Protein AF-S2QW49-F1 (afdb_monomer)

Radius of gyration: 15.18 Å; Cα contacts (8 Å, |Δi|>4): 343; chains: 1; bounding box: 46×29×41 Å

Mean predicted aligned error: 2.97 Å

Structure (mmCIF, N/CA/C/O backbone):
data_AF-S2QW49-F1
#
_entry.id   AF-S2QW49-F1
#
loop_
_atom_site.group_PDB
_atom_site.id
_atom_site.type_symbol
_atom_site.label_atom_id
_atom_site.label_alt_id
_atom_site.label_comp_id
_atom_site.label_asym_id
_atom_site.label_entity_id
_atom_site.label_seq_id
_atom_site.pdbx_PDB_ins_code
_atom_site.Cartn_x
_atom_site.Cartn_y
_atom_site.Cartn_z
_atom_site.occupancy
_atom_site.B_iso_or_equiv
_atom_site.auth_seq_id
_atom_site.auth_comp_id
_atom_site.auth_asym_id
_atom_site.auth_atom_id
_atom_site.pdbx_PDB_model_num
ATOM 1 N N . MET A 1 1 ? -21.012 7.847 6.345 1.00 64.69 1 MET A N 1
ATOM 2 C CA . MET A 1 1 ? -20.418 8.804 5.393 1.00 64.69 1 MET A CA 1
ATOM 3 C C . MET A 1 1 ? -19.536 8.032 4.427 1.00 64.69 1 MET A C 1
ATOM 5 O O . MET A 1 1 ? -18.546 7.463 4.869 1.00 64.69 1 MET A O 1
ATOM 9 N N . ARG A 1 2 ? -19.855 8.046 3.131 1.00 87.75 2 ARG A N 1
ATOM 10 C CA . ARG A 1 2 ? -18.996 7.476 2.088 1.00 87.75 2 ARG A CA 1
ATOM 11 C C . ARG A 1 2 ? -17.788 8.378 1.842 1.00 87.75 2 ARG A C 1
ATOM 13 O O . ARG A 1 2 ? -17.968 9.559 1.541 1.00 87.75 2 ARG A O 1
ATOM 20 N N . LYS A 1 3 ? -16.571 7.840 1.929 1.00 95.50 3 LYS A N 1
ATOM 21 C CA . LYS A 1 3 ? -15.342 8.584 1.619 1.00 95.50 3 LYS A CA 1
ATOM 22 C C . LYS A 1 3 ? -14.483 7.803 0.639 1.00 95.50 3 LYS A C 1
ATOM 24 O O . LYS A 1 3 ? -14.227 6.623 0.846 1.00 95.50 3 LYS A O 1
ATOM 29 N N . ARG A 1 4 ? -14.073 8.468 -0.439 1.00 97.44 4 ARG A N 1
ATOM 30 C CA . ARG A 1 4 ? -13.302 7.877 -1.535 1.00 97.44 4 ARG A CA 1
ATOM 31 C C . ARG A 1 4 ? -11.927 8.514 -1.606 1.00 97.44 4 ARG A C 1
ATOM 33 O O . ARG A 1 4 ? -11.822 9.736 -1.552 1.00 97.44 4 ARG A O 1
ATOM 40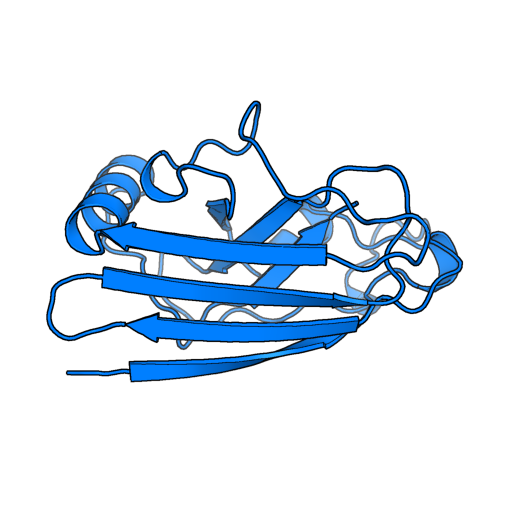 N N . TYR A 1 5 ? -10.925 7.678 -1.807 1.00 97.94 5 TYR A N 1
ATOM 41 C CA . TYR A 1 5 ? -9.536 8.054 -1.991 1.00 97.94 5 TYR A CA 1
ATOM 42 C C . TYR A 1 5 ? -9.042 7.462 -3.301 1.00 97.94 5 TYR A C 1
ATOM 44 O O . TYR A 1 5 ? -9.425 6.354 -3.687 1.00 97.94 5 TYR A O 1
ATOM 52 N N . ARG A 1 6 ? -8.206 8.231 -3.989 1.00 97.69 6 ARG A N 1
ATOM 53 C CA . ARG A 1 6 ? -7.539 7.821 -5.218 1.00 97.69 6 ARG A CA 1
ATOM 54 C C . ARG A 1 6 ? -6.079 8.202 -5.109 1.00 97.69 6 ARG A C 1
ATOM 56 O O . ARG A 1 6 ? -5.791 9.349 -4.778 1.00 97.69 6 ARG A O 1
ATOM 63 N N . ALA A 1 7 ? -5.201 7.263 -5.412 1.00 97.44 7 ALA A N 1
ATOM 64 C CA . ALA A 1 7 ? -3.773 7.503 -5.502 1.00 97.44 7 ALA A CA 1
ATOM 65 C C . ALA A 1 7 ? -3.247 6.988 -6.841 1.00 97.44 7 ALA A C 1
ATOM 67 O O . ALA A 1 7 ? -3.727 5.978 -7.362 1.00 97.44 7 ALA A O 1
ATOM 68 N N . THR A 1 8 ? -2.257 7.696 -7.373 1.00 98.00 8 THR A N 1
ATOM 69 C CA . THR A 1 8 ? -1.413 7.215 -8.466 1.00 98.00 8 THR A CA 1
ATOM 70 C C . THR A 1 8 ? -0.153 6.642 -7.838 1.00 98.00 8 THR A C 1
ATOM 72 O O . THR A 1 8 ? 0.478 7.310 -7.021 1.00 98.00 8 THR A O 1
ATOM 75 N N . LEU A 1 9 ? 0.191 5.413 -8.205 1.00 97.69 9 LEU A N 1
ATOM 76 C CA . LEU A 1 9 ? 1.393 4.724 -7.751 1.00 97.69 9 LEU A CA 1
ATOM 77 C C . LEU A 1 9 ? 2.485 4.902 -8.806 1.00 97.69 9 LEU A C 1
ATOM 79 O O . LEU A 1 9 ? 2.224 4.772 -10.005 1.00 97.69 9 LEU A O 1
ATOM 83 N N . GLN A 1 10 ? 3.694 5.213 -8.352 1.00 95.94 10 GLN A N 1
ATOM 84 C CA . GLN A 1 10 ? 4.872 5.438 -9.184 1.00 95.94 10 GLN A CA 1
ATOM 85 C C . GLN A 1 10 ? 6.054 4.663 -8.609 1.00 95.94 10 GLN A C 1
ATOM 87 O O . GLN A 1 10 ? 6.112 4.435 -7.402 1.00 95.94 10 GLN A O 1
ATOM 92 N N . ALA A 1 11 ? 6.989 4.273 -9.467 1.00 95.00 11 ALA A N 1
ATOM 93 C CA . ALA A 1 11 ? 8.177 3.558 -9.038 1.00 95.00 11 ALA A CA 1
ATOM 94 C C . ALA A 1 11 ? 9.073 4.422 -8.134 1.00 95.00 11 ALA A C 1
ATOM 96 O O . ALA A 1 11 ? 9.302 5.600 -8.421 1.00 95.00 11 ALA A O 1
ATOM 97 N N . LEU A 1 12 ? 9.575 3.804 -7.061 1.00 94.69 12 LEU A N 1
ATOM 98 C CA . LEU A 1 12 ? 10.562 4.382 -6.145 1.00 94.69 12 LEU A CA 1
ATOM 99 C C . LEU A 1 12 ? 11.992 3.949 -6.505 1.00 94.69 12 LEU A C 1
ATOM 101 O O . LEU A 1 12 ? 12.886 4.785 -6.530 1.00 94.69 12 LEU A O 1
ATOM 105 N N . ASN A 1 13 ? 12.167 2.670 -6.852 1.00 93.75 13 ASN A N 1
ATOM 106 C CA . ASN A 1 13 ? 13.459 2.028 -7.120 1.00 93.75 13 ASN A CA 1
ATOM 107 C C . ASN A 1 13 ? 13.578 1.558 -8.590 1.00 93.75 13 ASN A C 1
ATOM 109 O O . ASN A 1 13 ? 14.037 0.444 -8.849 1.00 93.75 13 ASN A O 1
ATOM 113 N N . ASP A 1 14 ? 13.107 2.357 -9.563 1.00 89.88 14 ASP A N 1
ATOM 114 C CA . ASP A 1 14 ? 13.000 1.942 -10.978 1.00 89.88 14 ASP A CA 1
ATOM 115 C C . ASP A 1 14 ? 14.335 1.545 -11.618 1.00 89.88 14 ASP A C 1
ATOM 117 O O . ASP A 1 14 ? 14.374 0.604 -12.417 1.00 89.88 14 ASP A O 1
ATOM 121 N N . ASP A 1 15 ? 15.420 2.213 -11.232 1.00 85.88 15 ASP A N 1
ATOM 122 C CA . ASP A 1 15 ? 16.774 1.892 -11.690 1.00 85.88 15 ASP A CA 1
ATOM 123 C C . ASP A 1 15 ? 17.217 0.477 -11.274 1.00 85.88 15 ASP A C 1
ATOM 125 O O . ASP A 1 15 ? 17.864 -0.218 -12.059 1.00 85.88 15 ASP A O 1
ATOM 129 N N . CYS A 1 16 ? 16.825 0.014 -10.080 1.00 86.00 16 CYS A N 1
ATOM 130 C CA . CYS A 1 16 ? 17.169 -1.318 -9.573 1.00 86.00 16 CYS A CA 1
ATOM 131 C C . CYS A 1 16 ? 16.321 -2.420 -10.229 1.00 86.00 16 CYS A C 1
ATOM 133 O O . CYS A 1 16 ? 16.849 -3.433 -10.689 1.00 86.00 16 CYS A O 1
ATOM 135 N N . ILE A 1 17 ? 15.006 -2.208 -10.339 1.00 81.81 17 ILE A N 1
ATOM 136 C CA . ILE A 1 17 ? 14.079 -3.218 -10.883 1.00 81.81 17 ILE A CA 1
ATOM 137 C C . ILE A 1 17 ? 14.100 -3.297 -12.421 1.00 81.81 17 ILE A C 1
ATOM 139 O O . ILE A 1 17 ? 13.512 -4.207 -13.009 1.00 81.81 17 ILE A O 1
ATOM 143 N N . GLY A 1 18 ? 14.729 -2.330 -13.103 1.00 85.75 18 GLY A N 1
ATOM 144 C CA . GLY A 1 18 ? 14.820 -2.273 -14.569 1.00 85.75 1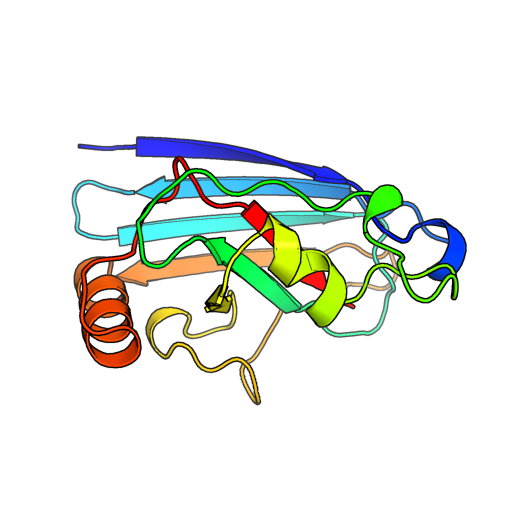8 GLY A CA 1
ATOM 145 C C . GLY A 1 18 ? 13.469 -2.093 -15.278 1.00 85.75 18 GLY A C 1
ATOM 146 O O . GLY A 1 18 ? 13.358 -2.288 -16.491 1.00 85.75 18 GLY A O 1
ATOM 147 N N . ARG A 1 19 ? 12.426 -1.735 -14.525 1.00 87.81 19 ARG A N 1
ATOM 148 C CA . ARG A 1 19 ? 11.048 -1.533 -14.980 1.00 87.81 19 ARG A CA 1
ATOM 149 C C . ARG A 1 19 ? 10.473 -0.271 -14.346 1.00 87.81 19 ARG A C 1
ATOM 151 O O . ARG A 1 19 ? 10.840 0.122 -13.248 1.00 87.81 19 ARG A O 1
ATOM 158 N N . LYS A 1 20 ? 9.516 0.357 -15.029 1.00 93.31 20 LYS A N 1
ATOM 159 C CA . LYS A 1 20 ? 8.801 1.538 -14.519 1.00 93.31 20 LYS A CA 1
ATOM 160 C C . LYS A 1 20 ? 7.410 1.138 -14.042 1.00 93.31 20 LYS A C 1
ATOM 162 O O . LYS A 1 20 ? 6.413 1.390 -14.731 1.00 93.31 20 LYS A O 1
ATOM 167 N N . ALA A 1 21 ? 7.378 0.470 -12.890 1.00 95.88 21 ALA A N 1
ATOM 168 C CA . ALA A 1 21 ? 6.142 0.093 -12.221 1.00 95.88 21 ALA A CA 1
ATOM 169 C C . ALA A 1 21 ? 5.280 1.334 -11.949 1.00 95.88 21 ALA A C 1
ATOM 171 O O . ALA A 1 21 ? 5.774 2.385 -11.535 1.00 95.88 21 ALA A O 1
ATOM 172 N N . HIS A 1 22 ? 3.986 1.228 -12.222 1.00 97.56 22 HIS A N 1
ATOM 173 C CA . HIS A 1 22 ? 3.027 2.297 -11.963 1.00 97.56 22 HIS A CA 1
ATOM 174 C C . HIS A 1 22 ? 1.629 1.717 -11.792 1.00 97.56 22 HIS A C 1
ATOM 176 O O . HIS A 1 22 ? 1.366 0.580 -12.184 1.00 97.56 22 HIS A O 1
ATOM 182 N N . GLY A 1 23 ? 0.714 2.503 -11.234 1.00 98.19 23 GLY A N 1
ATOM 183 C CA . GLY A 1 23 ? -0.628 2.005 -10.987 1.00 98.19 23 GLY A CA 1
ATOM 184 C C . GLY A 1 23 ? -1.595 3.006 -10.392 1.00 98.19 23 GLY A C 1
ATOM 185 O O . GLY A 1 23 ? -1.320 4.202 -10.280 1.00 98.19 23 GLY A O 1
ATOM 186 N N . PHE A 1 24 ? -2.747 2.481 -9.997 1.00 98.56 24 PHE A N 1
ATOM 187 C CA . PHE A 1 24 ? -3.830 3.245 -9.397 1.00 98.56 24 PHE A CA 1
ATOM 188 C C . PHE A 1 24 ? -4.393 2.495 -8.200 1.00 98.56 24 PHE A C 1
ATOM 190 O O . PHE A 1 24 ? -4.784 1.335 -8.322 1.00 98.56 24 PHE A O 1
ATOM 197 N N . ALA A 1 25 ? -4.521 3.183 -7.069 1.00 98.50 25 ALA A N 1
ATOM 198 C CA . ALA A 1 25 ? -5.227 2.677 -5.902 1.00 98.50 25 ALA A CA 1
ATOM 199 C C . ALA A 1 25 ? -6.532 3.451 -5.708 1.00 98.50 25 ALA A C 1
ATOM 201 O O . ALA A 1 25 ? -6.551 4.682 -5.670 1.00 98.50 25 ALA A O 1
ATOM 202 N N . ASN A 1 26 ? -7.634 2.722 -5.572 1.00 98.38 26 ASN A N 1
ATOM 203 C CA . ASN A 1 26 ? -8.945 3.248 -5.226 1.00 98.38 26 ASN A CA 1
ATOM 204 C C . ASN A 1 26 ? -9.372 2.630 -3.897 1.00 98.38 26 ASN A C 1
ATOM 206 O O . ASN A 1 26 ? -9.505 1.411 -3.792 1.00 98.38 26 ASN A O 1
ATOM 210 N N . LEU A 1 27 ? -9.596 3.478 -2.896 1.00 98.31 27 LEU A N 1
ATOM 211 C CA . LEU A 1 27 ? -10.085 3.064 -1.587 1.00 98.31 27 LEU A CA 1
ATOM 212 C C . LEU A 1 27 ? -11.407 3.761 -1.306 1.00 98.31 27 LEU A C 1
ATOM 214 O O . LEU A 1 27 ? -11.558 4.962 -1.538 1.00 98.31 27 LEU A O 1
ATOM 218 N N . GLU A 1 28 ? -12.369 3.020 -0.780 1.00 97.81 28 GLU A N 1
ATOM 219 C CA . GLU A 1 28 ? -13.674 3.555 -0.437 1.00 97.81 28 GLU A CA 1
ATOM 220 C C . GLU A 1 28 ? -14.134 3.034 0.918 1.00 97.81 28 GLU A C 1
ATOM 222 O O . GLU A 1 28 ? -14.395 1.846 1.078 1.00 97.81 28 GLU A O 1
ATOM 227 N N . VAL A 1 29 ? -14.280 3.951 1.874 1.00 96.75 29 VAL A N 1
ATOM 228 C CA . VAL A 1 29 ? -14.998 3.690 3.121 1.00 96.75 29 VAL A CA 1
ATOM 229 C C . VAL A 1 29 ? -16.483 3.875 2.839 1.00 96.75 29 VAL A C 1
ATOM 231 O O . VAL A 1 29 ? -16.907 4.960 2.424 1.00 96.75 29 VAL A O 1
ATOM 234 N N . THR A 1 30 ? -17.259 2.820 3.033 1.00 95.19 30 THR A N 1
ATOM 235 C CA . THR A 1 30 ? -18.696 2.769 2.762 1.00 95.19 30 THR A CA 1
ATOM 236 C C . THR A 1 30 ? -19.519 2.929 4.040 1.00 95.19 30 THR A C 1
ATOM 238 O O . THR A 1 30 ? -19.005 2.864 5.155 1.00 95.19 30 THR A O 1
ATOM 241 N N . ASP A 1 31 ? -20.821 3.176 3.883 1.00 93.06 31 ASP A N 1
ATOM 242 C CA . ASP A 1 31 ? -21.735 3.366 5.018 1.00 93.06 31 ASP A CA 1
ATOM 243 C C . ASP A 1 31 ? -22.062 2.055 5.756 1.00 93.06 31 ASP A C 1
ATOM 245 O O . ASP A 1 31 ? -22.474 2.088 6.911 1.00 93.06 31 ASP A O 1
ATOM 249 N N . ASP A 1 32 ? -21.858 0.909 5.106 1.00 95.06 32 ASP A N 1
ATOM 250 C CA . ASP A 1 32 ? -22.099 -0.443 5.620 1.00 95.06 32 ASP A CA 1
ATOM 251 C C . ASP A 1 32 ? -20.849 -1.064 6.273 1.00 95.06 32 ASP A C 1
ATOM 253 O O . ASP A 1 32 ? -20.606 -2.262 6.143 1.00 95.06 32 ASP A O 1
ATOM 257 N N . ASP A 1 33 ? -20.062 -0.230 6.964 1.00 95.81 33 ASP A N 1
ATOM 258 C CA . ASP A 1 33 ? -18.874 -0.621 7.738 1.00 95.81 33 ASP A CA 1
ATOM 259 C C . ASP A 1 33 ? -17.825 -1.404 6.930 1.00 95.81 33 ASP A C 1
ATOM 261 O O . ASP A 1 33 ? -17.244 -2.384 7.398 1.00 95.81 33 ASP A O 1
ATOM 265 N N . ALA A 1 34 ? -17.556 -0.973 5.696 1.00 97.06 34 ALA A N 1
ATOM 266 C CA . ALA A 1 34 ? -16.544 -1.611 4.868 1.00 97.06 34 ALA A CA 1
ATOM 267 C C . ALA A 1 34 ? -15.549 -0.635 4.247 1.00 97.06 34 ALA A C 1
ATOM 269 O O . ALA A 1 34 ? -15.839 0.528 3.971 1.00 97.06 34 ALA A O 1
ATOM 270 N N . LEU A 1 35 ? -14.350 -1.159 4.016 1.00 97.88 35 LEU A N 1
ATOM 271 C CA . LEU A 1 35 ? -13.314 -0.571 3.192 1.00 97.88 35 LEU A CA 1
ATOM 272 C C . LEU A 1 35 ? -13.190 -1.423 1.932 1.00 97.88 35 LEU A C 1
ATOM 274 O O . LEU A 1 35 ? -12.742 -2.568 1.982 1.00 97.88 35 LEU A O 1
ATOM 278 N N . GLN A 1 36 ? -13.611 -0.867 0.802 1.00 98.12 36 GLN A N 1
ATOM 279 C CA . GLN A 1 36 ? -13.386 -1.461 -0.510 1.00 98.12 36 GLN A CA 1
ATOM 280 C C . GLN A 1 36 ? -12.050 -0.963 -1.043 1.00 98.12 36 GLN A C 1
ATOM 282 O O . GLN A 1 36 ? -11.821 0.245 -1.101 1.00 98.12 36 GLN A O 1
ATOM 287 N N . ILE A 1 37 ? -11.184 -1.888 -1.436 1.00 98.44 37 ILE A N 1
ATOM 288 C CA . ILE A 1 37 ? -9.850 -1.594 -1.948 1.00 98.44 37 ILE A CA 1
ATOM 289 C C . ILE A 1 37 ? -9.742 -2.208 -3.331 1.00 98.44 37 ILE A C 1
ATOM 291 O O . ILE A 1 37 ? -10.068 -3.381 -3.518 1.00 98.44 37 ILE A O 1
ATOM 295 N N . ARG A 1 38 ? -9.268 -1.420 -4.291 1.00 98.56 38 ARG A N 1
ATOM 296 C CA . ARG A 1 38 ? -8.856 -1.911 -5.600 1.00 98.56 38 ARG A CA 1
ATOM 297 C C . ARG A 1 38 ? -7.559 -1.243 -6.019 1.00 98.56 38 ARG A C 1
ATOM 299 O O . ARG A 1 38 ? -7.509 -0.016 -6.090 1.00 98.56 38 ARG A O 1
ATOM 306 N N . ILE A 1 39 ? -6.551 -2.048 -6.318 1.00 98.62 39 ILE A N 1
ATOM 307 C CA . ILE A 1 39 ? -5.254 -1.599 -6.818 1.00 98.62 39 ILE A CA 1
ATOM 308 C C . ILE A 1 39 ? -5.023 -2.265 -8.167 1.00 98.62 39 ILE A C 1
ATOM 310 O O . ILE A 1 39 ? -5.220 -3.470 -8.303 1.00 98.62 39 ILE A O 1
ATOM 314 N N . GLU A 1 40 ? -4.631 -1.473 -9.154 1.00 98.62 40 GLU A N 1
ATOM 315 C CA . GLU A 1 40 ? -4.153 -1.949 -10.449 1.00 98.62 40 GLU A CA 1
ATOM 316 C C . GLU A 1 40 ? -2.700 -1.547 -10.588 1.00 98.62 40 GLU A C 1
ATOM 318 O O . GLU A 1 40 ? -2.387 -0.365 -10.429 1.00 98.62 40 GLU A O 1
ATOM 323 N N . MET A 1 41 ? -1.846 -2.508 -10.910 1.00 98.38 41 MET A N 1
ATOM 324 C CA . MET A 1 41 ? -0.432 -2.268 -11.155 1.00 98.38 41 MET A CA 1
ATOM 325 C C . MET A 1 41 ? -0.046 -2.762 -12.537 1.00 98.38 41 MET A C 1
ATOM 327 O O . MET A 1 41 ? -0.580 -3.752 -13.031 1.00 98.38 41 MET A O 1
ATOM 331 N N . PHE A 1 42 ? 0.888 -2.047 -13.149 1.00 97.88 42 PHE A N 1
ATOM 332 C CA . PHE A 1 42 ? 1.383 -2.264 -14.499 1.00 97.88 42 PHE A CA 1
ATOM 333 C C . PHE A 1 42 ? 2.907 -2.201 -14.491 1.00 97.88 42 PHE A C 1
ATOM 335 O O . PHE A 1 42 ? 3.498 -1.466 -13.695 1.00 97.88 42 PHE A O 1
ATOM 342 N N . ASN A 1 43 ? 3.541 -2.910 -15.428 1.00 96.19 43 ASN A N 1
ATOM 343 C CA . ASN A 1 43 ? 4.997 -2.949 -15.589 1.00 96.19 43 ASN A CA 1
ATOM 344 C C . ASN A 1 43 ? 5.749 -3.329 -14.301 1.00 96.19 43 ASN A C 1
ATOM 346 O O . ASN A 1 43 ? 6.872 -2.877 -14.083 1.00 96.19 43 ASN A O 1
ATOM 350 N N . THR A 1 44 ? 5.141 -4.141 -13.443 1.00 96.00 44 THR A N 1
ATOM 351 C CA . THR A 1 44 ? 5.822 -4.716 -12.276 1.00 96.00 44 THR A CA 1
ATOM 352 C C . THR A 1 44 ? 6.699 -5.898 -12.700 1.00 96.00 44 THR A C 1
ATOM 354 O O . THR A 1 44 ? 6.535 -6.402 -13.819 1.00 96.00 44 THR A O 1
ATOM 357 N N . PRO A 1 45 ? 7.688 -6.321 -11.899 1.00 93.81 45 PRO A N 1
ATOM 358 C CA . PRO A 1 45 ? 8.341 -7.615 -12.088 1.00 93.81 45 PRO A CA 1
ATOM 359 C C . PRO A 1 45 ? 7.315 -8.757 -12.222 1.00 93.81 45 PRO A C 1
ATOM 361 O O . PRO A 1 45 ? 6.384 -8.859 -11.425 1.00 93.81 45 PRO A O 1
ATOM 364 N N . ALA A 1 46 ? 7.447 -9.565 -13.277 1.00 94.00 46 ALA A N 1
ATOM 365 C CA . ALA A 1 46 ? 6.564 -10.706 -13.543 1.00 94.00 46 ALA A CA 1
ATOM 366 C C . ALA A 1 46 ? 6.957 -11.922 -12.687 1.00 94.00 46 ALA A C 1
ATOM 368 O O . ALA A 1 46 ? 8.071 -11.961 -12.162 1.00 94.00 46 ALA A O 1
ATOM 369 N N . ASP A 1 47 ? 6.064 -12.911 -12.587 1.00 88.12 47 ASP A N 1
ATOM 370 C CA . ASP A 1 47 ? 6.304 -14.208 -11.927 1.00 88.12 47 ASP A CA 1
ATOM 371 C C . ASP A 1 47 ? 6.721 -14.097 -10.449 1.00 88.12 47 ASP A C 1
ATOM 373 O O . ASP A 1 47 ? 7.459 -14.931 -9.914 1.00 88.12 47 ASP A O 1
ATOM 377 N N .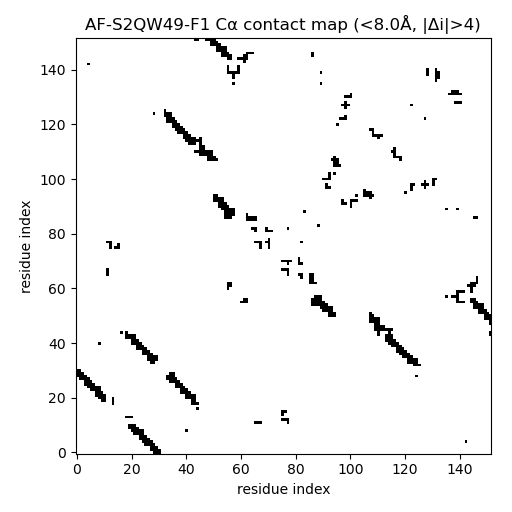 MET A 1 48 ? 6.273 -13.032 -9.778 1.00 90.81 48 MET A N 1
ATOM 378 C CA . MET A 1 48 ? 6.492 -12.850 -8.352 1.00 90.81 48 MET A CA 1
ATOM 379 C C . MET A 1 48 ? 5.347 -12.131 -7.653 1.00 90.81 48 MET A C 1
ATOM 381 O O . MET A 1 48 ? 4.522 -11.433 -8.249 1.00 90.81 48 MET A O 1
ATOM 385 N N . THR A 1 49 ? 5.296 -12.367 -6.349 1.00 93.25 49 THR A N 1
ATOM 386 C CA . THR A 1 49 ? 4.309 -11.802 -5.443 1.00 93.25 49 THR A CA 1
ATOM 387 C C . THR A 1 49 ? 4.612 -10.336 -5.149 1.00 93.25 49 THR A C 1
ATOM 389 O O . THR A 1 49 ? 5.748 -10.006 -4.825 1.00 93.25 49 THR A O 1
ATOM 392 N N . HIS A 1 50 ? 3.575 -9.496 -5.189 1.00 95.19 50 HIS A N 1
ATOM 393 C CA . HIS A 1 50 ? 3.664 -8.065 -4.898 1.00 95.19 50 HIS A CA 1
ATOM 394 C C . HIS A 1 50 ? 2.942 -7.721 -3.598 1.00 95.19 50 HIS A C 1
ATOM 396 O O . HIS A 1 50 ? 1.709 -7.755 -3.524 1.00 95.19 50 HIS A O 1
ATOM 402 N N . MET A 1 51 ? 3.707 -7.391 -2.564 1.00 95.50 51 MET A N 1
ATOM 403 C CA . MET A 1 51 ? 3.201 -7.029 -1.247 1.00 95.50 51 MET A CA 1
ATOM 404 C C . MET A 1 51 ? 2.843 -5.547 -1.207 1.00 95.50 51 MET A C 1
ATOM 406 O O . MET A 1 51 ? 3.712 -4.690 -1.237 1.00 95.50 51 MET A O 1
ATOM 410 N N . ALA A 1 52 ? 1.554 -5.230 -1.103 1.00 96.06 52 ALA A N 1
ATOM 411 C CA . ALA A 1 52 ? 1.116 -3.859 -0.870 1.00 96.06 52 ALA A CA 1
ATOM 412 C C . ALA A 1 52 ? 0.847 -3.619 0.620 1.00 96.06 52 ALA A C 1
ATOM 414 O O . ALA A 1 52 ? 0.264 -4.470 1.299 1.00 96.06 52 ALA A O 1
ATOM 415 N N . VAL A 1 53 ? 1.226 -2.445 1.123 1.00 96.38 53 VAL A N 1
ATOM 416 C CA . VAL A 1 53 ? 1.034 -2.052 2.526 1.00 96.38 53 VAL A CA 1
ATOM 417 C C . VAL A 1 53 ? 0.555 -0.606 2.590 1.00 96.38 53 VAL A C 1
ATOM 419 O O . VAL A 1 53 ? 1.061 0.259 1.876 1.00 96.38 53 VAL A O 1
ATOM 422 N N . LEU A 1 54 ? -0.447 -0.333 3.432 1.00 97.12 54 LEU A N 1
ATOM 423 C CA . LEU A 1 54 ? -0.753 1.036 3.852 1.00 97.12 54 LEU A CA 1
ATOM 424 C C . LEU A 1 54 ? 0.070 1.382 5.084 1.00 97.12 54 LEU A C 1
ATOM 426 O O . LEU A 1 54 ? 0.029 0.648 6.075 1.00 97.12 54 LEU A O 1
ATOM 430 N N . GLU A 1 55 ? 0.714 2.540 5.043 1.00 96.75 55 GLU A N 1
ATOM 431 C CA . GLU A 1 55 ? 1.548 3.034 6.128 1.00 96.75 55 GLU A CA 1
ATOM 432 C C . GLU A 1 55 ? 1.038 4.342 6.711 1.00 96.75 55 GLU A C 1
ATOM 434 O O . GLU A 1 55 ? 0.499 5.195 6.004 1.00 96.75 55 GLU A O 1
ATOM 439 N N . GLY A 1 56 ? 1.206 4.500 8.021 1.00 96.62 56 GLY A N 1
ATOM 440 C CA . GLY A 1 56 ? 0.828 5.711 8.731 1.00 96.62 56 GLY A CA 1
ATOM 441 C C . GLY A 1 56 ? 1.510 5.870 10.087 1.00 96.62 56 GLY A C 1
ATOM 442 O O . GLY A 1 56 ? 2.428 5.142 10.471 1.00 96.62 56 GLY A O 1
ATOM 443 N N . SER A 1 57 ? 1.021 6.839 10.859 1.00 95.69 57 SER A N 1
ATOM 444 C CA . SER A 1 57 ? 1.579 7.193 12.166 1.00 95.69 57 SER A CA 1
ATOM 445 C C . SER A 1 57 ? 0.659 6.823 13.327 1.00 95.69 57 SER A C 1
ATOM 447 O O . SER A 1 57 ? -0.556 7.023 13.271 1.00 95.69 57 SER A O 1
ATOM 449 N N . VAL A 1 58 ? 1.256 6.398 14.447 1.00 95.69 58 VAL A N 1
ATOM 450 C CA . VAL A 1 58 ? 0.545 6.155 15.715 1.00 95.69 58 VAL A CA 1
ATOM 451 C C . VAL A 1 58 ? -0.120 7.415 16.279 1.00 95.69 58 VAL A C 1
ATOM 453 O O . VAL A 1 58 ? -1.081 7.324 17.037 1.00 95.69 58 VAL A O 1
ATOM 456 N N . THR A 1 59 ? 0.356 8.603 15.895 1.00 93.88 59 THR A N 1
ATOM 457 C CA . THR A 1 59 ? -0.234 9.893 16.291 1.00 93.88 59 THR A CA 1
ATOM 458 C C . THR A 1 59 ? -1.288 10.396 15.305 1.00 93.88 59 THR A C 1
ATOM 460 O O . THR A 1 59 ? -1.824 11.488 15.490 1.00 93.88 59 THR A O 1
ATOM 463 N N . LYS A 1 60 ? -1.568 9.635 14.236 1.00 93.31 60 LYS A N 1
ATOM 464 C CA . LYS A 1 60 ? -2.363 10.045 13.067 1.00 93.31 60 LYS A CA 1
ATOM 465 C C . LYS A 1 60 ? -1.835 11.282 12.336 1.00 93.31 60 LYS A C 1
ATOM 467 O O . LYS A 1 60 ? -2.569 11.837 11.518 1.00 93.31 60 LYS A O 1
ATOM 472 N N . ALA A 1 61 ? -0.614 11.739 12.618 1.00 95.12 61 ALA A N 1
ATOM 473 C CA . ALA A 1 61 ? 0.005 12.822 11.861 1.00 95.12 61 ALA A CA 1
ATOM 474 C C . ALA A 1 61 ? 0.189 12.411 10.385 1.00 95.12 61 ALA A C 1
ATOM 476 O O . ALA A 1 61 ? 0.405 11.224 10.133 1.00 95.12 61 ALA A O 1
ATOM 477 N N . PRO A 1 62 ? 0.102 13.357 9.428 1.00 96.69 62 PRO A N 1
ATOM 478 C CA . PRO A 1 62 ? 0.464 13.102 8.038 1.00 96.69 62 PRO A CA 1
ATOM 479 C C . PRO A 1 62 ? 1.868 12.519 7.941 1.00 96.69 62 PRO A C 1
ATOM 481 O O . PRO A 1 62 ? 2.798 13.038 8.563 1.00 96.69 62 PRO A O 1
ATOM 484 N N . VAL A 1 63 ? 1.998 11.460 7.156 1.00 97.19 63 VAL A N 1
ATOM 485 C CA . VAL A 1 63 ? 3.282 10.860 6.802 1.00 97.19 63 VAL A CA 1
ATOM 486 C C . VAL A 1 63 ? 3.628 11.219 5.358 1.00 9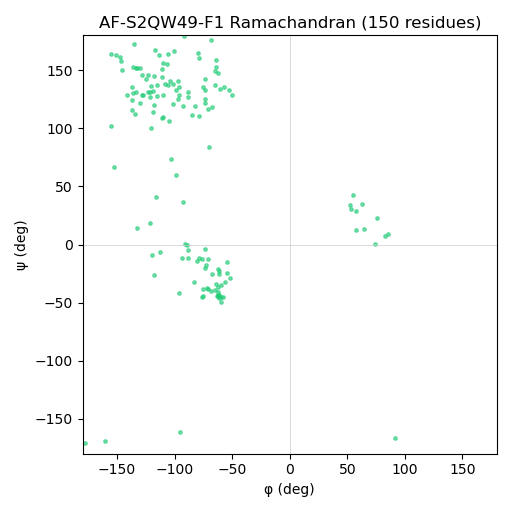7.19 63 VAL A C 1
ATOM 488 O O . VAL A 1 63 ? 2.771 11.699 4.610 1.00 97.19 63 VAL A O 1
ATOM 491 N N . ALA A 1 64 ? 4.888 11.050 4.973 1.00 97.12 64 ALA A N 1
ATOM 492 C CA . ALA A 1 64 ? 5.365 11.383 3.638 1.00 97.12 64 ALA A CA 1
ATOM 493 C C . ALA A 1 64 ? 5.719 10.124 2.844 1.00 97.12 64 ALA A C 1
ATOM 495 O O . ALA A 1 64 ? 6.101 9.099 3.404 1.00 97.12 64 ALA A O 1
ATOM 496 N N . VAL A 1 65 ? 5.585 10.226 1.522 1.00 95.94 65 VAL A N 1
ATOM 497 C CA . VAL A 1 65 ? 6.079 9.210 0.590 1.00 95.94 65 VAL A CA 1
ATOM 498 C C . VAL A 1 65 ? 7.599 9.326 0.543 1.00 95.94 65 VAL A C 1
ATOM 500 O O . VAL A 1 65 ? 8.127 10.435 0.416 1.00 95.94 65 VAL A O 1
ATOM 503 N N . ALA A 1 66 ? 8.290 8.198 0.648 1.00 97.12 66 ALA A N 1
ATOM 504 C CA . ALA A 1 66 ? 9.730 8.139 0.510 1.00 97.12 66 ALA A CA 1
ATOM 505 C C . ALA A 1 66 ? 10.163 8.536 -0.904 1.00 97.12 66 ALA A C 1
ATOM 507 O O . ALA A 1 66 ? 9.435 8.416 -1.890 1.00 97.12 66 ALA A O 1
ATOM 508 N N . THR A 1 67 ? 11.376 9.053 -0.986 1.00 96.31 67 THR A N 1
ATOM 509 C CA . THR A 1 67 ? 12.027 9.479 -2.221 1.00 96.31 67 THR A CA 1
ATOM 510 C C . THR A 1 67 ? 13.458 8.966 -2.209 1.00 96.31 67 THR A C 1
ATOM 512 O O . THR A 1 67 ? 13.943 8.541 -1.166 1.00 96.31 67 THR A O 1
ATOM 515 N N . ALA A 1 68 ? 14.186 9.114 -3.315 1.00 94.56 68 ALA A N 1
ATOM 516 C CA . ALA A 1 68 ? 15.616 8.797 -3.362 1.00 94.56 68 ALA A CA 1
ATOM 517 C C . ALA A 1 68 ? 16.462 9.523 -2.287 1.00 94.56 68 ALA A C 1
ATOM 519 O O . ALA A 1 68 ? 17.586 9.128 -2.020 1.00 94.56 68 ALA A O 1
ATOM 520 N N . ALA A 1 69 ? 15.943 10.573 -1.633 1.00 96.38 69 ALA A N 1
ATOM 521 C CA . ALA A 1 69 ? 16.617 11.204 -0.496 1.00 96.38 69 ALA A CA 1
ATOM 522 C C . ALA A 1 69 ? 16.626 10.341 0.784 1.00 96.38 69 ALA A C 1
ATOM 524 O O . ALA A 1 69 ? 17.303 10.701 1.746 1.00 96.38 69 ALA A O 1
ATOM 525 N N . GLN A 1 70 ? 15.833 9.267 0.828 1.00 97.44 70 GLN A N 1
ATOM 526 C CA . GLN A 1 70 ? 15.788 8.317 1.939 1.00 97.44 70 GLN A CA 1
ATOM 527 C C . GLN A 1 70 ? 16.812 7.182 1.798 1.00 97.44 70 GLN A C 1
ATOM 529 O O . GLN A 1 70 ? 17.052 6.542 2.813 1.00 97.44 70 GLN A O 1
ATOM 534 N N . ASP A 1 71 ? 17.454 7.016 0.633 1.00 96.56 71 ASP A N 1
ATOM 535 C CA . ASP A 1 71 ? 18.596 6.107 0.428 1.00 96.56 71 ASP A CA 1
ATOM 536 C C . ASP A 1 71 ? 19.833 6.656 1.168 1.00 96.56 71 ASP A C 1
ATOM 538 O O . ASP A 1 71 ? 20.644 7.431 0.643 1.00 96.56 71 ASP A O 1
ATOM 542 N N . VAL A 1 72 ? 19.903 6.341 2.461 1.00 96.94 72 VAL A N 1
ATOM 543 C CA . VAL A 1 72 ? 20.926 6.804 3.405 1.00 96.94 72 VAL A CA 1
ATOM 544 C C . VAL A 1 72 ? 22.170 5.934 3.305 1.00 96.94 72 VAL A C 1
ATOM 546 O O . VAL A 1 72 ? 23.275 6.426 3.551 1.00 96.94 72 VAL A O 1
ATOM 549 N N . ASN A 1 73 ? 22.001 4.648 2.997 1.00 96.62 73 ASN A N 1
ATOM 550 C CA . ASN A 1 73 ? 23.116 3.717 2.868 1.00 96.62 73 ASN A CA 1
ATOM 551 C C . ASN A 1 73 ? 23.829 3.833 1.495 1.00 96.62 73 ASN A C 1
ATOM 553 O O . ASN A 1 73 ? 24.978 3.395 1.374 1.00 96.62 73 ASN A O 1
ATOM 557 N N . HIS A 1 74 ? 23.201 4.513 0.528 1.00 95.56 74 HIS A N 1
ATOM 558 C CA . HIS A 1 74 ? 23.673 4.770 -0.831 1.00 95.56 74 HIS A CA 1
ATOM 559 C C . HIS A 1 74 ? 23.870 3.506 -1.678 1.00 95.56 74 HIS A C 1
ATOM 561 O O . HIS A 1 74 ? 24.800 3.444 -2.492 1.00 95.56 74 HIS A O 1
ATOM 567 N N . ASP A 1 75 ? 23.021 2.498 -1.491 1.00 95.25 75 ASP A N 1
ATOM 568 C CA . ASP A 1 75 ? 23.017 1.271 -2.291 1.00 95.25 75 ASP A CA 1
ATOM 569 C C . ASP A 1 75 ? 22.132 1.362 -3.549 1.00 95.25 75 ASP A C 1
ATOM 571 O O . ASP A 1 75 ? 22.178 0.469 -4.402 1.00 95.25 75 ASP A O 1
ATOM 575 N N . GLY A 1 76 ? 21.413 2.478 -3.721 1.00 93.75 76 GLY A N 1
ATOM 576 C CA . GLY A 1 76 ? 20.532 2.732 -4.856 1.00 93.75 76 GLY A CA 1
ATOM 577 C C . GLY A 1 76 ? 19.120 2.168 -4.688 1.00 93.75 76 GLY A C 1
ATOM 578 O O . GLY A 1 76 ? 18.360 2.165 -5.662 1.00 93.75 76 GLY A O 1
ATOM 579 N N . VAL A 1 77 ? 18.761 1.687 -3.497 1.00 95.00 77 VAL A N 1
ATOM 580 C CA . VAL A 1 77 ? 17.445 1.143 -3.164 1.00 95.00 77 VAL A CA 1
ATOM 581 C C . VAL A 1 77 ? 16.947 1.796 -1.883 1.00 95.00 77 VAL A C 1
ATOM 583 O O . VAL A 1 77 ? 17.545 1.653 -0.831 1.00 95.00 77 VAL A O 1
ATOM 586 N N . VAL A 1 78 ? 15.790 2.453 -1.949 1.00 96.56 78 VAL A N 1
ATOM 587 C CA . 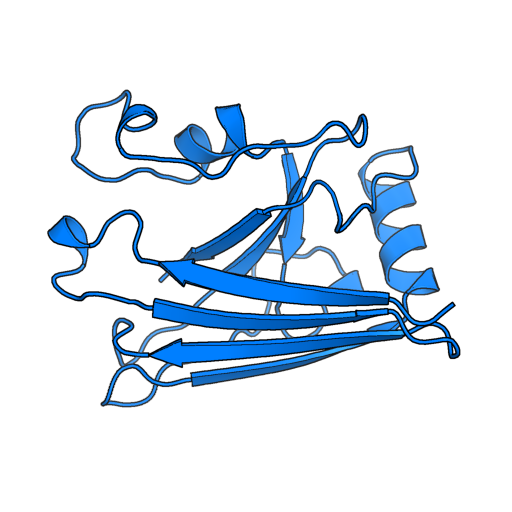VAL A 1 78 ? 15.075 2.848 -0.732 1.00 96.56 78 VAL A CA 1
ATOM 588 C C . VAL A 1 78 ? 14.335 1.627 -0.197 1.00 96.56 78 VAL A C 1
ATOM 590 O O . VAL A 1 78 ? 13.381 1.166 -0.835 1.00 96.56 78 VAL A O 1
ATOM 593 N N . ASP A 1 79 ? 14.787 1.102 0.939 1.00 94.25 79 ASP A N 1
ATOM 594 C CA . ASP A 1 79 ? 14.183 -0.052 1.615 1.00 94.25 79 ASP A CA 1
ATOM 595 C C . ASP A 1 79 ? 13.121 0.338 2.668 1.00 94.25 79 ASP A C 1
ATOM 597 O O . ASP A 1 79 ? 12.819 1.516 2.878 1.00 94.25 79 ASP A O 1
ATOM 601 N N . GLU A 1 80 ? 12.517 -0.664 3.319 1.00 92.06 80 GLU A N 1
ATOM 602 C CA . GLU A 1 80 ? 11.501 -0.471 4.366 1.00 92.06 80 GLU A CA 1
ATOM 603 C C . GLU A 1 80 ? 12.048 0.346 5.551 1.00 92.06 80 GLU A C 1
ATOM 605 O O . GLU A 1 80 ? 11.407 1.304 5.984 1.00 92.06 80 GLU A O 1
ATOM 610 N N . GLU A 1 81 ? 13.254 0.044 6.048 1.00 93.75 81 GLU A N 1
ATOM 611 C CA . GLU A 1 81 ? 13.842 0.748 7.199 1.00 93.75 81 GLU A CA 1
ATOM 612 C C . GLU A 1 81 ? 14.093 2.232 6.882 1.00 93.75 81 GLU A C 1
ATOM 614 O O . GLU A 1 81 ? 13.973 3.115 7.744 1.00 93.75 81 GLU A O 1
ATOM 619 N N . GLU A 1 82 ? 14.435 2.529 5.635 1.00 96.81 82 GLU A N 1
ATOM 620 C CA . GLU A 1 82 ? 14.617 3.880 5.132 1.00 96.81 82 GLU A CA 1
ATOM 621 C C . GLU A 1 82 ? 13.297 4.615 4.891 1.00 96.81 82 GLU A C 1
ATOM 623 O O . GLU A 1 82 ? 13.162 5.773 5.313 1.00 96.81 82 GLU A O 1
ATOM 628 N N . ALA A 1 83 ? 12.312 3.953 4.281 1.00 96.12 83 ALA A N 1
ATOM 629 C CA . ALA A 1 83 ? 10.987 4.509 4.032 1.00 96.12 83 ALA A CA 1
ATOM 630 C C . ALA A 1 83 ? 10.248 4.838 5.340 1.00 96.12 83 ALA A C 1
ATOM 632 O O . ALA A 1 83 ? 9.741 5.957 5.493 1.00 96.12 83 ALA A O 1
ATOM 633 N N . GLU A 1 84 ? 10.288 3.934 6.326 1.00 94.12 84 GLU A N 1
ATOM 634 C CA . GLU A 1 84 ? 9.639 4.063 7.640 1.00 94.12 84 GLU A CA 1
ATOM 635 C C . GLU A 1 8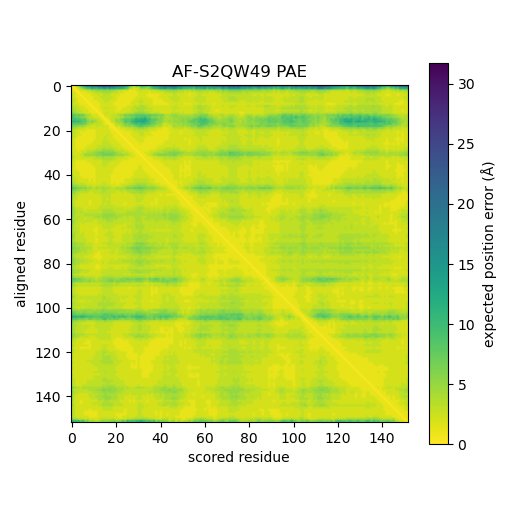4 ? 9.972 5.380 8.364 1.00 94.12 84 GLU A C 1
ATOM 637 O O . GLU A 1 84 ? 9.174 5.903 9.154 1.00 94.12 84 GLU A O 1
ATOM 642 N N . LYS A 1 85 ? 11.159 5.951 8.109 1.00 94.94 85 LYS A N 1
ATOM 643 C CA . LYS A 1 85 ? 11.602 7.222 8.712 1.00 94.94 85 LYS A CA 1
ATOM 644 C C . LYS A 1 85 ? 10.693 8.390 8.340 1.00 94.94 85 LYS A C 1
ATOM 646 O O . LYS A 1 85 ? 10.640 9.372 9.085 1.00 94.94 85 LYS A O 1
ATOM 651 N N . VAL A 1 86 ? 9.997 8.297 7.207 1.00 96.75 86 VAL A N 1
ATOM 652 C CA . VAL A 1 86 ? 9.085 9.333 6.710 1.00 96.75 86 VAL A CA 1
ATOM 653 C C . VAL A 1 86 ? 7.634 8.866 6.597 1.00 96.75 86 VAL A C 1
ATOM 655 O O . VAL A 1 86 ? 6.739 9.703 6.735 1.00 96.75 86 VAL A O 1
ATOM 658 N N . SER A 1 87 ? 7.383 7.567 6.411 1.00 95.38 87 SER A N 1
ATOM 659 C CA . SER A 1 87 ? 6.039 6.988 6.267 1.00 95.38 87 SER A CA 1
ATOM 660 C C . SER A 1 87 ? 5.421 6.472 7.575 1.00 95.38 87 SER A C 1
ATOM 662 O O . SER A 1 87 ? 4.211 6.253 7.642 1.00 95.38 87 SER A O 1
ATOM 664 N N . GLY A 1 88 ? 6.205 6.367 8.652 1.00 92.44 88 GLY A N 1
ATOM 665 C CA . GLY A 1 88 ? 5.733 5.910 9.959 1.00 92.44 88 GLY A CA 1
ATOM 666 C C . GLY A 1 88 ? 5.870 4.397 10.162 1.00 92.44 88 GLY A C 1
ATOM 667 O O . GLY A 1 88 ? 6.605 3.730 9.456 1.00 92.44 88 GLY A O 1
ATOM 668 N N . LYS A 1 89 ? 5.216 3.864 11.207 1.00 92.75 89 LYS A N 1
ATOM 669 C CA . LYS A 1 89 ? 5.347 2.453 11.658 1.00 92.75 89 LYS A CA 1
ATOM 670 C C . LYS A 1 89 ? 3.999 1.763 11.912 1.00 92.75 89 LYS A C 1
ATOM 672 O O . LYS A 1 89 ? 3.914 0.749 12.616 1.00 92.75 89 LYS A O 1
ATOM 677 N N . VAL A 1 90 ? 2.906 2.365 11.446 1.00 95.00 90 VAL A N 1
ATOM 678 C CA . VAL A 1 90 ? 1.591 1.715 11.430 1.00 95.00 90 VAL A CA 1
ATOM 679 C C . VAL A 1 90 ? 1.434 1.040 10.085 1.00 95.00 90 VAL A C 1
ATOM 681 O O . VAL A 1 90 ? 1.421 1.745 9.089 1.00 95.00 90 VAL A O 1
ATOM 684 N N . PHE A 1 91 ? 1.263 -0.279 10.070 1.00 94.81 91 PHE A N 1
ATOM 685 C CA . PHE A 1 91 ? 1.187 -1.076 8.849 1.00 94.81 91 PHE A CA 1
ATOM 686 C C . PHE A 1 91 ? -0.165 -1.772 8.750 1.00 94.81 91 PHE A C 1
ATOM 688 O O . PHE A 1 91 ? -0.614 -2.419 9.701 1.00 94.81 91 PHE A O 1
ATOM 695 N N . VAL A 1 92 ? -0.799 -1.674 7.584 1.00 97.12 92 VAL A N 1
ATOM 696 C CA . VAL A 1 92 ? -1.931 -2.521 7.196 1.00 97.12 92 VAL A CA 1
ATOM 697 C C . VAL A 1 92 ? -1.533 -3.273 5.927 1.00 97.12 92 VAL A C 1
ATOM 699 O O . VAL A 1 92 ? -1.589 -2.688 4.841 1.00 97.12 92 VAL A O 1
ATOM 702 N N . PRO A 1 93 ? -1.120 -4.548 6.048 1.00 97.00 93 PRO A N 1
ATOM 703 C CA . PRO A 1 93 ? -0.839 -5.396 4.898 1.00 97.00 93 PRO A CA 1
ATOM 704 C C . PRO A 1 93 ? -2.091 -5.560 4.039 1.00 97.00 93 PRO A C 1
ATOM 706 O O . PRO A 1 93 ? -3.177 -5.809 4.558 1.00 97.00 93 PRO A O 1
ATOM 709 N N . LEU A 1 94 ? -1.956 -5.420 2.725 1.00 97.12 94 LEU A N 1
ATOM 710 C CA . LEU A 1 94 ? -3.046 -5.589 1.766 1.00 97.12 94 LEU A CA 1
ATOM 711 C C . LEU A 1 94 ? -2.982 -6.983 1.138 1.00 97.12 94 LEU A C 1
ATOM 713 O O . LEU A 1 94 ? -2.817 -7.142 -0.069 1.00 97.12 94 LEU A O 1
ATOM 717 N N . ASP A 1 95 ? -3.077 -7.990 2.000 1.00 96.81 95 ASP A N 1
ATOM 718 C CA . ASP A 1 95 ? -3.124 -9.401 1.639 1.00 96.81 95 ASP A CA 1
ATOM 719 C C . ASP A 1 95 ? -4.583 -9.901 1.544 1.00 96.81 95 ASP A C 1
ATOM 721 O O . ASP A 1 95 ? -5.555 -9.148 1.418 1.00 96.81 95 ASP A O 1
ATOM 725 N N . ASN A 1 96 ? -4.778 -11.215 1.604 1.00 95.62 96 ASN A N 1
ATOM 726 C CA . ASN A 1 96 ? -6.103 -11.818 1.589 1.00 95.62 96 ASN A CA 1
ATOM 727 C C . ASN A 1 96 ? -6.903 -11.658 2.902 1.00 95.62 96 ASN A C 1
ATOM 729 O O . ASN A 1 96 ? -8.046 -12.119 2.932 1.00 95.62 96 ASN A O 1
ATOM 733 N N . ALA A 1 97 ? -6.336 -11.069 3.963 1.00 96.00 97 ALA A N 1
ATOM 734 C CA . ALA A 1 97 ? -7.002 -10.793 5.240 1.00 96.00 97 ALA A CA 1
ATOM 735 C C . ALA A 1 97 ? -6.377 -9.579 5.985 1.00 96.00 97 ALA A C 1
ATOM 737 O O . ALA A 1 97 ? -5.810 -9.760 7.073 1.00 96.00 97 ALA A O 1
ATOM 738 N N . PRO A 1 98 ? -6.501 -8.341 5.455 1.00 96.88 98 PRO A N 1
ATOM 739 C CA . PRO A 1 98 ? -5.812 -7.157 5.986 1.00 96.88 98 PRO A CA 1
ATOM 740 C C . PRO A 1 98 ? -6.079 -6.866 7.464 1.00 96.88 98 PRO A C 1
ATOM 742 O O . PRO A 1 98 ? -5.211 -6.375 8.184 1.00 96.88 98 PRO A O 1
ATOM 745 N N . GLU A 1 99 ? -7.276 -7.191 7.951 1.00 94.94 99 GLU A N 1
ATOM 746 C CA . GLU A 1 99 ? -7.660 -7.027 9.351 1.00 94.94 99 GLU A CA 1
ATOM 747 C C . GLU A 1 99 ? -6.810 -7.866 10.312 1.00 94.94 99 GLU A C 1
ATOM 749 O O . GLU A 1 99 ? -6.711 -7.529 11.487 1.00 94.94 99 GLU A O 1
ATOM 754 N N . LYS A 1 100 ? -6.144 -8.927 9.844 1.00 95.50 100 LYS A N 1
ATOM 755 C CA . LYS A 1 100 ? -5.258 -9.743 10.688 1.00 95.50 100 LYS A CA 1
ATOM 756 C C . LYS A 1 100 ? -3.911 -9.087 10.968 1.00 95.50 100 LYS A C 1
ATOM 758 O O . LYS A 1 100 ? -3.198 -9.574 11.843 1.00 95.50 100 LYS A O 1
ATOM 763 N N . LEU A 1 101 ? -3.569 -8.013 10.247 1.00 94.88 101 LEU A N 1
ATOM 764 C CA . LEU A 1 101 ? -2.316 -7.265 10.397 1.00 94.88 101 LEU A CA 1
ATOM 765 C C . LEU A 1 101 ? -1.066 -8.161 10.339 1.00 94.88 101 LEU A C 1
ATOM 767 O O . LEU A 1 101 ? -0.084 -7.922 11.043 1.00 94.88 101 LEU A O 1
ATOM 771 N N . ASN A 1 102 ? -1.117 -9.220 9.529 1.00 91.81 102 ASN A N 1
ATOM 772 C CA . ASN A 1 102 ? -0.037 -10.185 9.408 1.00 91.81 102 ASN A CA 1
ATOM 773 C C . ASN A 1 102 ? 0.710 -9.976 8.091 1.00 91.81 102 ASN A C 1
ATOM 775 O O . ASN A 1 102 ? 0.201 -10.320 7.033 1.00 91.81 102 ASN A O 1
ATOM 779 N N . LEU A 1 103 ? 1.919 -9.425 8.172 1.00 84.75 103 LEU A N 1
ATOM 780 C CA . LEU A 1 103 ? 2.757 -9.182 6.997 1.00 84.75 103 LEU A CA 1
ATOM 781 C C . LEU A 1 103 ? 3.320 -10.497 6.419 1.00 84.75 103 LEU A C 1
ATOM 783 O O . LEU A 1 103 ? 3.395 -10.685 5.211 1.00 84.75 103 LEU A O 1
ATOM 787 N N . ILE A 1 104 ? 3.685 -11.449 7.287 1.00 86.38 104 ILE A N 1
ATOM 788 C CA . ILE A 1 104 ? 4.375 -12.682 6.884 1.00 86.38 104 ILE A CA 1
ATOM 789 C C . ILE A 1 104 ? 3.393 -13.843 6.726 1.00 86.38 104 ILE A C 1
ATOM 791 O O . ILE A 1 104 ? 2.691 -14.221 7.662 1.00 86.38 104 ILE A O 1
ATOM 795 N N . GLY A 1 105 ? 3.395 -14.478 5.554 1.00 81.56 105 GLY A N 1
ATOM 796 C CA . GLY A 1 105 ? 2.539 -15.633 5.260 1.00 81.56 105 GLY A CA 1
ATOM 797 C C . GLY A 1 105 ? 1.113 -15.272 4.828 1.00 81.56 105 GLY A C 1
ATOM 798 O O . GLY A 1 105 ? 0.284 -16.173 4.674 1.00 81.56 105 GLY A O 1
ATOM 799 N N . GLY A 1 106 ? 0.835 -13.981 4.623 1.00 87.00 106 GLY A N 1
ATOM 800 C CA . GLY A 1 106 ? -0.328 -13.510 3.873 1.00 87.00 106 GLY A CA 1
ATOM 801 C C . GLY A 1 106 ? -0.265 -13.931 2.402 1.00 87.00 106 GLY A C 1
ATOM 802 O O . GLY A 1 106 ? 0.802 -14.264 1.880 1.00 87.00 106 GLY A O 1
ATOM 803 N N . LYS A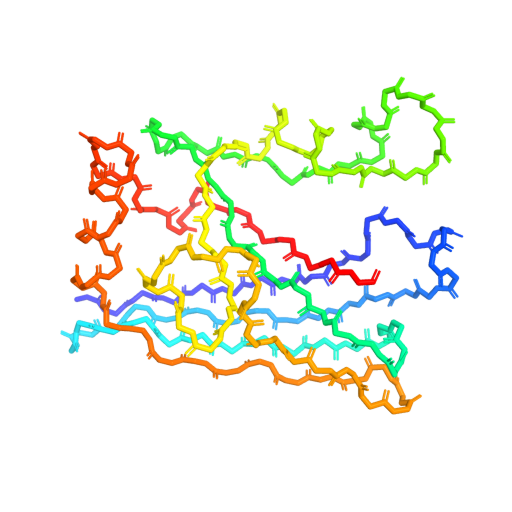 1 107 ? -1.416 -13.950 1.721 1.00 93.94 107 LYS A N 1
ATOM 804 C CA . LYS A 1 107 ? -1.478 -14.163 0.266 1.00 93.94 107 LYS A CA 1
ATOM 805 C C . LYS A 1 107 ? -1.692 -12.838 -0.446 1.00 93.94 107 LYS A C 1
ATOM 807 O O . LYS A 1 107 ? -2.718 -12.192 -0.252 1.00 93.94 107 LYS A O 1
ATOM 812 N N . TYR A 1 108 ? -0.757 -12.505 -1.316 1.00 96.06 108 TYR A N 1
ATOM 813 C CA . TYR A 1 108 ? -0.729 -11.282 -2.108 1.00 96.06 108 TYR A CA 1
ATOM 814 C C . TYR A 1 108 ? -0.902 -11.611 -3.599 1.00 96.06 108 TYR A C 1
ATOM 816 O O . TYR A 1 108 ? -0.767 -12.780 -3.978 1.00 96.06 108 TYR A O 1
ATOM 824 N N . PRO A 1 109 ? -1.252 -10.628 -4.447 1.00 96.25 109 PRO A N 1
ATOM 825 C CA . PRO A 1 109 ? -1.339 -10.845 -5.885 1.00 96.25 109 PRO A CA 1
ATOM 826 C C . PRO A 1 109 ? 0.034 -11.165 -6.489 1.00 96.25 109 PRO A C 1
ATOM 828 O O . PRO A 1 109 ? 1.066 -10.674 -6.038 1.00 96.25 109 PRO A O 1
ATOM 831 N N . GLU A 1 110 ? 0.014 -11.962 -7.548 1.00 96.50 110 GLU A N 1
ATOM 832 C CA . GLU A 1 110 ? 1.161 -12.228 -8.411 1.00 96.50 110 GLU A CA 1
ATOM 833 C C . GLU A 1 110 ? 0.918 -11.529 -9.749 1.00 96.50 110 GLU A C 1
ATOM 835 O O . GLU A 1 110 ? -0.216 -11.513 -10.245 1.00 96.50 110 GLU A O 1
ATOM 840 N N . ALA A 1 111 ? 1.958 -10.903 -10.294 1.00 96.69 111 ALA A N 1
ATOM 841 C CA . ALA A 1 111 ? 1.883 -10.280 -11.607 1.00 96.69 111 ALA A CA 1
ATOM 842 C C . ALA A 1 111 ? 1.865 -11.331 -12.718 1.00 96.69 111 ALA A C 1
ATOM 844 O O . ALA A 1 111 ? 2.578 -12.327 -12.640 1.00 96.69 111 ALA A O 1
ATOM 845 N N . ASP A 1 112 ? 1.083 -11.082 -13.768 1.00 96.06 112 ASP A N 1
ATOM 846 C CA . ASP A 1 112 ? 1.169 -11.865 -14.999 1.00 96.06 112 ASP A CA 1
ATOM 847 C C . ASP A 1 112 ? 2.496 -11.615 -15.744 1.00 96.06 112 ASP A C 1
ATOM 849 O O . ASP A 1 112 ? 3.283 -10.734 -15.384 1.00 96.06 112 ASP A O 1
ATOM 853 N N . ASP A 1 113 ? 2.722 -12.346 -16.837 1.00 95.44 113 ASP A N 1
ATOM 854 C CA . ASP A 1 113 ? 3.917 -12.232 -17.684 1.00 95.44 113 ASP A CA 1
ATOM 855 C C . ASP A 1 113 ? 4.185 -10.791 -18.185 1.00 95.44 113 ASP A C 1
ATOM 857 O O . ASP A 1 113 ? 5.323 -10.426 -18.501 1.00 95.44 113 ASP A O 1
ATOM 861 N N . ASN A 1 114 ? 3.152 -9.939 -18.258 1.00 93.62 114 ASN A N 1
ATOM 862 C CA . ASN A 1 114 ? 3.259 -8.538 -18.676 1.00 93.62 114 ASN A CA 1
ATOM 863 C C . ASN A 1 114 ? 3.533 -7.582 -17.502 1.00 93.62 114 ASN A C 1
ATOM 865 O O . ASN A 1 114 ? 3.663 -6.372 -17.706 1.00 93.62 114 ASN A O 1
ATOM 869 N N . GLY A 1 115 ? 3.638 -8.093 -16.275 1.00 95.56 115 GLY A N 1
ATOM 870 C CA . GLY A 1 115 ? 3.793 -7.283 -15.074 1.00 95.56 115 GLY A CA 1
ATOM 871 C C . GLY A 1 115 ? 2.493 -6.613 -14.628 1.00 95.56 115 GLY A C 1
ATOM 872 O O . GLY A 1 115 ? 2.555 -5.557 -13.987 1.00 95.56 115 GLY A O 1
ATOM 873 N N . PHE A 1 116 ? 1.334 -7.155 -15.016 1.00 97.50 116 PHE A N 1
ATOM 874 C CA . PHE A 1 116 ? 0.024 -6.652 -14.617 1.00 97.50 116 PHE A CA 1
ATOM 875 C C . PHE A 1 116 ? -0.585 -7.496 -13.499 1.00 97.50 116 PHE A C 1
ATOM 877 O O . PHE A 1 116 ? -0.571 -8.724 -13.549 1.00 97.50 116 PHE A O 1
ATOM 884 N N . TYR A 1 117 ? -1.202 -6.834 -12.521 1.00 98.00 117 TYR A N 1
ATOM 885 C CA . TYR A 1 117 ? -2.103 -7.495 -11.583 1.00 98.00 117 TYR A CA 1
ATOM 886 C C . TYR A 1 117 ? -3.182 -6.554 -11.057 1.00 98.00 117 TYR A C 1
ATOM 888 O O . TYR A 1 117 ? -3.079 -5.324 -11.110 1.00 98.00 117 TYR A O 1
ATOM 896 N N . ILE A 1 118 ? -4.218 -7.168 -10.484 1.00 98.19 118 ILE A N 1
ATOM 897 C CA . ILE A 1 118 ? -5.253 -6.481 -9.719 1.00 98.19 118 ILE A CA 1
ATOM 898 C C . ILE A 1 118 ? -5.288 -7.070 -8.314 1.00 98.19 118 ILE A C 1
ATOM 900 O O . ILE A 1 118 ? -5.475 -8.274 -8.144 1.00 98.19 118 ILE A O 1
ATOM 904 N N . TYR A 1 119 ? -5.200 -6.205 -7.311 1.00 98.19 119 TYR A N 1
ATOM 905 C CA . TYR A 1 119 ? -5.623 -6.529 -5.955 1.00 98.19 119 TYR A CA 1
ATOM 906 C C . TYR A 1 119 ? -7.022 -5.970 -5.716 1.00 98.19 119 TYR A C 1
ATOM 908 O O . TYR A 1 119 ? -7.294 -4.803 -6.013 1.00 98.19 119 TYR A O 1
ATOM 916 N N . GLN A 1 120 ? -7.911 -6.787 -5.157 1.00 98.12 120 GLN A N 1
ATOM 917 C CA . GLN A 1 120 ? -9.233 -6.342 -4.746 1.00 98.12 120 GLN A CA 1
ATOM 918 C C . GLN A 1 120 ? -9.631 -7.006 -3.436 1.00 98.12 120 GLN A C 1
ATOM 920 O O . GLN A 1 120 ? -9.604 -8.229 -3.324 1.00 98.12 120 GLN A O 1
ATOM 925 N N . GLN A 1 121 ? -10.056 -6.195 -2.471 1.00 97.75 121 GLN A N 1
ATOM 926 C CA . GLN A 1 121 ? -10.479 -6.684 -1.167 1.00 97.75 121 GLN A CA 1
ATOM 927 C C . GLN A 1 121 ? -11.621 -5.849 -0.601 1.00 97.75 121 GLN A C 1
ATOM 929 O O . GLN A 1 121 ? -11.733 -4.647 -0.859 1.00 97.75 121 GLN A O 1
ATOM 934 N N . ARG A 1 122 ? -12.464 -6.499 0.199 1.00 97.69 122 ARG A N 1
ATOM 935 C CA . ARG A 1 122 ? -13.452 -5.835 1.044 1.00 97.69 122 ARG A CA 1
ATOM 936 C C . ARG A 1 122 ? -13.155 -6.182 2.496 1.00 97.69 122 ARG A C 1
ATOM 938 O O . ARG A 1 122 ? -13.315 -7.328 2.894 1.00 97.69 122 ARG A O 1
ATOM 945 N N . VAL A 1 123 ? -12.767 -5.179 3.273 1.00 97.62 123 VAL A N 1
ATOM 946 C CA . VAL A 1 123 ? -12.403 -5.329 4.687 1.00 97.62 123 VAL A CA 1
ATOM 947 C C . VAL A 1 123 ? -13.518 -4.763 5.556 1.00 97.62 123 VAL A C 1
ATOM 949 O O . VAL A 1 123 ? -14.051 -3.697 5.244 1.00 97.62 123 VAL A O 1
ATOM 952 N N . VAL A 1 124 ? -13.874 -5.454 6.639 1.00 97.69 124 VAL A N 1
ATOM 953 C CA . VAL A 1 124 ? -14.801 -4.923 7.649 1.00 97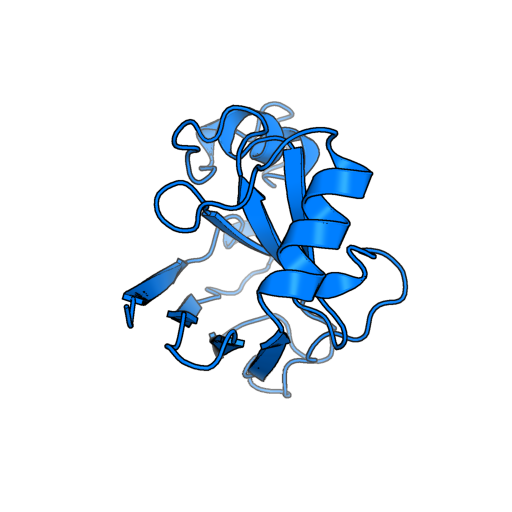.69 124 VAL A CA 1
ATOM 954 C C . VAL A 1 124 ? -14.065 -3.866 8.472 1.00 97.69 124 VAL A C 1
ATOM 956 O O . VAL A 1 124 ? -13.010 -4.122 9.053 1.00 97.69 124 VAL A O 1
ATOM 959 N N . MET A 1 125 ? -14.591 -2.644 8.481 1.00 96.69 125 MET A N 1
ATOM 960 C CA . MET A 1 125 ? -13.900 -1.481 9.039 1.00 96.69 125 MET A CA 1
ATOM 961 C C . MET A 1 125 ? -13.806 -1.527 10.564 1.00 96.69 125 MET A C 1
ATOM 963 O O . MET A 1 125 ? -12.774 -1.137 11.117 1.00 96.69 125 MET A O 1
ATOM 967 N N . SER A 1 126 ? -14.849 -2.005 11.243 1.00 97.00 126 SER A N 1
ATOM 968 C CA . SER A 1 126 ? -14.820 -2.219 12.690 1.00 97.00 126 SER A CA 1
ATOM 969 C C . SER A 1 126 ? -13.761 -3.247 13.098 1.00 97.00 126 SER A C 1
ATOM 971 O O . SER A 1 126 ? -12.952 -2.934 13.972 1.00 97.00 126 SER A O 1
ATOM 973 N N . ASP A 1 127 ? -13.684 -4.391 12.411 1.00 97.94 127 ASP A N 1
ATOM 974 C CA . ASP A 1 127 ? -12.676 -5.430 12.664 1.00 97.94 127 ASP A CA 1
ATOM 975 C C . ASP A 1 127 ? -11.252 -4.893 12.472 1.00 97.94 127 ASP A C 1
ATOM 977 O O . ASP A 1 127 ? -10.412 -5.018 13.364 1.00 97.94 127 ASP A O 1
ATOM 981 N N . LEU A 1 128 ? -10.978 -4.219 11.346 1.00 97.81 128 LEU A N 1
ATOM 982 C CA . LEU A 1 128 ? -9.663 -3.625 11.087 1.00 97.81 128 LEU A CA 1
ATOM 983 C C . LEU A 1 128 ? -9.273 -2.618 12.179 1.00 97.81 128 LEU A C 1
ATOM 985 O O . LEU A 1 128 ? -8.150 -2.639 12.684 1.00 97.81 128 LEU A O 1
ATOM 989 N N . ARG A 1 129 ? -10.199 -1.737 12.573 1.00 97.25 129 ARG A N 1
ATOM 990 C CA . ARG A 1 129 ? -9.950 -0.746 13.630 1.00 97.25 129 ARG A CA 1
ATOM 991 C C . ARG A 1 129 ? -9.723 -1.391 14.990 1.00 97.25 129 ARG A C 1
ATOM 993 O O . ARG A 1 129 ? -8.861 -0.923 15.729 1.00 97.25 129 ARG A O 1
ATOM 1000 N N 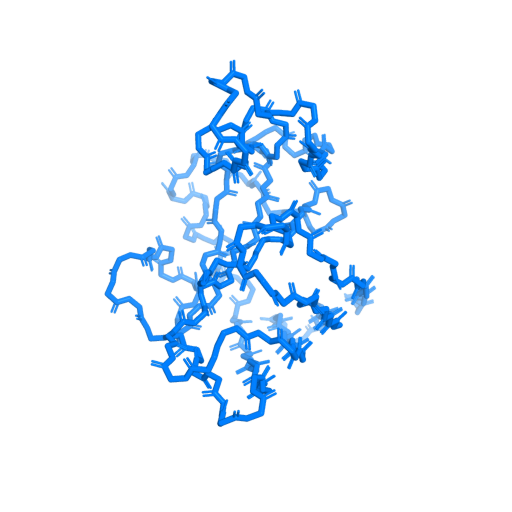. GLU A 1 130 ? -10.460 -2.447 15.321 1.00 97.94 130 GLU A N 1
ATOM 1001 C CA . GLU A 1 130 ? -10.266 -3.191 16.566 1.00 97.94 130 GLU A CA 1
ATOM 1002 C C . GLU A 1 130 ? -8.873 -3.829 16.610 1.00 97.94 130 GLU A C 1
ATOM 1004 O O . GLU A 1 130 ? -8.182 -3.745 17.626 1.00 97.94 130 GLU A O 1
ATOM 1009 N N . GLN A 1 131 ? -8.429 -4.427 15.506 1.00 98.12 131 GLN A N 1
ATOM 1010 C CA . GLN A 1 131 ? -7.117 -5.069 15.419 1.00 98.12 131 GLN A CA 1
ATOM 1011 C C . GLN A 1 131 ? -5.985 -4.041 15.478 1.00 98.12 131 GLN A C 1
ATOM 1013 O O . GLN A 1 131 ? -5.012 -4.234 16.209 1.00 98.12 131 GLN A O 1
ATOM 1018 N N . LEU A 1 132 ? -6.150 -2.892 14.818 1.00 97.31 132 LEU A N 1
ATOM 1019 C CA . LEU A 1 132 ? -5.219 -1.768 14.929 1.00 97.31 132 LEU A CA 1
ATOM 1020 C C . LEU A 1 132 ? -5.148 -1.228 16.362 1.00 97.31 132 LEU A C 1
ATOM 1022 O O . LEU A 1 132 ? -4.053 -1.027 16.888 1.00 97.31 132 LEU A O 1
ATOM 1026 N N . LEU A 1 133 ? -6.292 -1.063 17.030 1.00 97.12 133 LEU A N 1
ATOM 1027 C CA . LEU A 1 133 ? -6.347 -0.640 18.429 1.00 97.12 133 LEU A CA 1
ATOM 1028 C C . LEU A 1 133 ? -5.638 -1.644 19.348 1.00 97.12 133 LEU A C 1
ATOM 1030 O O . LEU A 1 133 ? -4.864 -1.236 20.211 1.00 97.12 133 LEU A O 1
ATOM 1034 N N . LYS A 1 134 ? -5.848 -2.951 19.149 1.00 97.50 134 LYS A N 1
ATOM 1035 C CA . LYS A 1 134 ? -5.146 -4.006 19.898 1.00 97.50 134 LYS A CA 1
ATOM 1036 C C . LYS A 1 134 ? -3.635 -3.964 19.666 1.00 97.50 134 LYS A C 1
ATOM 1038 O O . LYS A 1 134 ? -2.873 -4.138 20.612 1.00 97.50 134 LYS A O 1
ATOM 1043 N N . ARG A 1 135 ? -3.202 -3.734 18.423 1.00 97.06 135 ARG A N 1
ATOM 1044 C CA . ARG A 1 135 ? -1.786 -3.756 18.027 1.00 97.06 135 ARG A CA 1
ATOM 1045 C C . ARG A 1 135 ? -1.009 -2.521 18.481 1.00 97.06 135 ARG A C 1
ATOM 1047 O O . ARG A 1 135 ? 0.159 -2.657 18.847 1.00 97.06 135 ARG A O 1
ATOM 1054 N N . TYR A 1 136 ? -1.637 -1.347 18.429 1.00 96.25 136 TYR A N 1
ATOM 1055 C CA . TYR A 1 136 ? -0.987 -0.049 18.647 1.00 96.25 136 TYR A CA 1
ATOM 1056 C C . TYR A 1 136 ? -1.438 0.667 19.929 1.00 96.25 136 TYR A C 1
ATOM 1058 O O . TYR A 1 136 ? -0.869 1.695 20.286 1.00 96.25 136 TYR A O 1
ATOM 1066 N N . GLY A 1 137 ? -2.444 0.146 20.638 1.00 97.00 137 GLY A N 1
ATOM 1067 C CA . GLY A 1 137 ? -2.934 0.688 21.912 1.00 97.00 137 GLY A CA 1
ATOM 1068 C C . GLY A 1 137 ? -3.750 1.981 21.797 1.00 97.00 137 GLY A C 1
ATOM 1069 O O . GLY A 1 137 ? -4.209 2.507 22.807 1.00 97.00 137 GLY A O 1
ATOM 1070 N N . THR A 1 138 ? -3.950 2.495 20.584 1.00 95.19 138 THR A N 1
ATOM 1071 C CA . THR A 1 138 ? -4.763 3.679 20.291 1.00 95.19 138 THR A CA 1
ATOM 1072 C C . THR A 1 138 ? -5.431 3.531 18.927 1.00 95.19 138 THR A C 1
ATOM 1074 O O . THR A 1 138 ? -5.012 2.718 18.103 1.00 95.19 138 THR A O 1
ATOM 1077 N N . ASP A 1 139 ? -6.478 4.312 18.671 1.00 94.38 139 ASP A N 1
ATOM 1078 C CA . ASP A 1 139 ? -7.021 4.429 17.322 1.00 94.38 139 ASP A CA 1
ATOM 1079 C C . ASP A 1 139 ? -5.987 5.146 16.443 1.00 94.38 139 ASP A C 1
ATOM 1081 O O . ASP A 1 139 ? -5.626 6.291 16.717 1.00 94.38 139 ASP A O 1
ATOM 1085 N N . VAL A 1 140 ? -5.511 4.465 15.401 1.00 96.38 140 VAL A N 1
ATOM 1086 C CA . VAL A 1 140 ? -4.478 4.948 14.467 1.00 96.38 140 VAL A CA 1
ATOM 1087 C C . VAL A 1 140 ? -4.969 5.026 13.022 1.00 96.38 140 VAL A C 1
ATOM 1089 O O . VAL A 1 140 ? -4.276 5.579 12.173 1.00 96.38 140 VAL A O 1
ATOM 1092 N N . PHE A 1 141 ? -6.161 4.505 12.711 1.00 94.88 141 PHE A N 1
ATOM 1093 C CA . PHE A 1 141 ? -6.603 4.399 11.322 1.00 94.88 141 PHE A CA 1
ATOM 1094 C C . PHE A 1 141 ? -6.935 5.780 10.744 1.00 94.88 141 PHE A C 1
ATOM 1096 O O . PHE A 1 141 ? -7.870 6.450 11.198 1.00 94.88 141 PHE A O 1
ATOM 1103 N N . ASN A 1 142 ? -6.191 6.197 9.717 1.00 95.19 142 ASN A N 1
ATOM 1104 C CA . ASN A 1 142 ? -6.426 7.453 9.017 1.00 95.19 142 ASN A CA 1
ATOM 1105 C C . ASN A 1 142 ? -5.892 7.422 7.573 1.00 95.19 142 ASN A C 1
ATOM 1107 O O . ASN A 1 142 ? -4.705 7.628 7.348 1.00 95.19 142 ASN A O 1
ATOM 1111 N N . LEU A 1 143 ? -6.785 7.234 6.596 1.00 95.62 143 LEU A N 1
ATOM 1112 C CA . LEU A 1 143 ? -6.420 7.225 5.173 1.00 95.62 143 LEU A CA 1
ATOM 1113 C C . LEU A 1 143 ? -6.070 8.610 4.602 1.00 95.62 143 LEU A C 1
ATOM 1115 O O . LEU A 1 143 ? -5.448 8.667 3.551 1.00 95.62 143 LEU A O 1
ATOM 1119 N N . ASP A 1 144 ? -6.444 9.717 5.258 1.00 95.81 144 ASP A N 1
ATOM 1120 C CA . ASP A 1 144 ? -6.040 11.062 4.801 1.00 95.81 144 ASP A CA 1
ATOM 1121 C C . ASP A 1 144 ? -4.534 11.298 4.944 1.00 95.81 144 ASP A C 1
ATOM 1123 O O . ASP A 1 144 ? -3.960 12.128 4.247 1.00 95.81 144 ASP A O 1
ATOM 1127 N N . ASN A 1 145 ? -3.922 10.571 5.876 1.00 96.06 145 ASN A N 1
ATOM 1128 C CA . ASN A 1 145 ? -2.562 10.777 6.353 1.00 96.06 145 ASN A CA 1
ATOM 1129 C C . ASN A 1 145 ? -1.699 9.526 6.148 1.00 96.06 145 ASN A C 1
ATOM 1131 O O . ASN A 1 145 ? -0.680 9.389 6.820 1.00 96.06 145 ASN A O 1
ATOM 1135 N N . ALA A 1 146 ? -2.138 8.617 5.275 1.00 96.56 146 ALA A N 1
ATOM 1136 C CA . ALA A 1 146 ? -1.462 7.367 4.975 1.00 96.56 146 ALA A CA 1
ATOM 1137 C C . ALA A 1 146 ? -0.788 7.411 3.601 1.00 96.56 146 ALA A C 1
ATOM 1139 O O . ALA A 1 146 ? -1.230 8.128 2.699 1.00 96.56 146 ALA A O 1
ATOM 1140 N N . VAL A 1 147 ? 0.242 6.590 3.437 1.00 97.50 147 VAL A N 1
ATOM 1141 C CA . VAL A 1 147 ? 0.878 6.299 2.147 1.00 97.50 147 VAL A CA 1
ATOM 1142 C C . VAL A 1 147 ? 0.716 4.820 1.814 1.00 97.50 147 VAL A C 1
ATOM 1144 O O . VAL A 1 147 ? 0.282 4.033 2.653 1.00 97.50 147 VAL A O 1
ATOM 1147 N N . MET A 1 148 ? 0.999 4.449 0.569 1.00 97.31 148 MET A N 1
ATOM 1148 C CA . MET A 1 148 ? 0.955 3.065 0.111 1.00 97.31 148 MET A CA 1
ATOM 1149 C C . MET A 1 148 ? 2.276 2.725 -0.562 1.00 97.31 148 MET A C 1
ATOM 1151 O O . MET A 1 148 ? 2.677 3.441 -1.481 1.00 97.31 148 MET A O 1
ATOM 1155 N N . TYR A 1 149 ? 2.881 1.620 -0.145 1.00 96.94 149 TYR A N 1
ATOM 1156 C CA . TYR A 1 149 ? 3.992 0.995 -0.854 1.00 96.94 149 TYR A CA 1
ATOM 1157 C C . TYR A 1 149 ? 3.556 -0.328 -1.466 1.00 96.94 149 TYR A C 1
ATOM 1159 O O . TYR A 1 149 ? 2.552 -0.925 -1.062 1.00 96.94 149 TYR A O 1
ATOM 1167 N N . VAL A 1 150 ? 4.286 -0.717 -2.504 1.00 95.75 150 VAL A N 1
ATOM 1168 C CA . VAL A 1 150 ? 4.144 -1.977 -3.219 1.00 95.75 150 VAL A CA 1
ATOM 1169 C C . VAL A 1 150 ? 5.550 -2.528 -3.395 1.00 95.75 150 VAL A C 1
ATOM 1171 O O . VAL A 1 150 ? 6.334 -1.952 -4.149 1.00 95.75 150 VAL A O 1
ATOM 1174 N N . ASP A 1 151 ? 5.822 -3.634 -2.720 1.00 91.88 151 ASP A N 1
ATOM 1175 C CA . ASP A 1 151 ? 7.112 -4.309 -2.707 1.00 91.88 151 ASP A CA 1
ATOM 1176 C C . ASP A 1 151 ? 7.052 -5.560 -3.577 1.00 91.88 151 ASP A C 1
ATOM 1178 O O . ASP A 1 151 ? 6.057 -6.292 -3.559 1.00 91.88 151 ASP A O 1
ATOM 1182 N N . GLY A 1 152 ? 8.126 -5.822 -4.316 1.00 83.50 152 GLY A N 1
ATOM 1183 C CA . GLY A 1 152 ? 8.272 -6.981 -5.188 1.00 83.50 152 GLY A CA 1
ATOM 1184 C C . GLY A 1 152 ? 9.320 -6.738 -6.251 1.00 83.50 152 GLY A C 1
ATOM 1185 O O . GLY A 1 152 ? 10.316 -6.039 -5.966 1.00 83.50 152 GLY A O 1
#

Foldseek 3Di:
DKDKDKDKAWDALCVVQVWTKIWMWIWICDPQQKIKIKIKIFRADAPDFKKKKKFAELVLAAFDADHPVLVPVPPSDCDPVSRCVGQPDQIQILFAASLQVDRPPGHGDGAHPRRIDMRIDMYRNVSSQVSSCVVSVDRRDDPVRIDMDMHD

Sequence (152 aa):
MRKRYRATLQALNDDCIGRKAHGFANLEVTDDDALQIRIEMFNTPADMTHMAVLEGSVTKAPVAVATAAQDVNHDGVVDEEEAEKVSGKVFVPLDNAPEKLNLIGGKYPEADDNGFYIYQQRVVMSDLREQLLKRYGTDVFNLDNAVMYVDG

pLDDT: mean 95.08, std 4.17, range [64.69, 98.62]

Nearest PDB structures (foldseek):
  1srd-assembly1_D  TM=5.859E-01  e=8.002E-01  Spinacia oleracea
  6fp6-assembly10_T  TM=5.125E-01  e=1.022E+00  Homo sapiens
  6fp6-assembly7_N  TM=4.706E-01  e=1.306E+00  Homo sapiens

Organism: NCBI:txid1256206

Solvent-accessible surface area (backbone atoms only — not comparable to full-atom values): 8314 Å² total; per-residue (Å²): 111,74,47,78,48,78,46,79,46,69,57,82,43,32,84,71,71,75,36,72,28,33,36,41,38,40,40,33,38,44,73,84,50,30,35,40,40,40,35,41,40,34,42,37,69,47,84,39,60,41,49,35,35,41,28,16,24,78,82,51,48,74,44,44,79,67,52,77,86,39,34,77,87,69,81,69,55,68,46,68,81,38,32,36,78,44,23,38,84,37,71,37,29,58,39,78,57,39,48,70,56,50,75,79,89,52,55,50,48,53,24,39,91,75,6,37,40,68,46,74,49,79,42,54,43,63,58,32,50,50,41,43,24,70,75,68,77,43,84,38,91,46,79,92,21,39,43,75,53,76,46,112

Secondary structure (DSSP, 8-state):
--EEEEEEEE-SSHHHHTS--EEEEEEEE-TTSEEEEEEEEESPPSSSB-EEEEEE-TT--------GGG--S-SS---HHHHHHHH-SEEEE-SS-GGG---TT----B--TTS-EEEEEEEEHHHHHHHHHHHHSS----GGG-EEEEE-